Protein AF-A0A2W7B1H5-F1 (afdb_monomer_lite)

Sequence (111 aa):
MESSDCTVLEQVFRESFPDEWGIKVLQALDYAYKETNEYCRSPRFGLSEARDTRSHNVRGIFENQLRIISSQYPGVSAESRFNKKKSSSHTWVKSGSLYLTASSVHGTGSV

Foldseek 3Di:
DPDPVVPPVVVVCCVFDPVVLVVQLVVQLVVLLVVLVVVLPDPPDDPVRSVVCSVVSSQVSSQVSNQVSQVVDPQKHWDWDADPVSPDTWIWIDHDPDIDIPDPDPPPPPD

Secondary structure (DSSP, 8-state):
---TTHHHHHHHHHHHS-HHHHHHHHHHHHHHHHHHHHHHTSTTS-HHHHHHHHHHHHHHHHHHHHHHHHHTSTTEEEEEEE-TTSS-EEEEEEETTEEEE----------

pLDDT: mean 82.93, std 15.9, range [35.22, 96.25]

Structure (mmCIF, N/CA/C/O backbone):
data_AF-A0A2W7B1H5-F1
#
_entry.id   AF-A0A2W7B1H5-F1
#
loop_
_atom_site.group_PDB
_atom_site.id
_atom_site.type_symbol
_atom_site.label_atom_id
_atom_site.label_alt_id
_atom_site.label_comp_id
_atom_site.label_asym_id
_atom_site.label_entity_id
_atom_site.label_seq_id
_atom_site.pdbx_PDB_ins_code
_atom_site.Cartn_x
_atom_site.Cartn_y
_atom_site.Cartn_z
_atom_site.occupancy
_atom_site.B_iso_or_equiv
_atom_site.auth_seq_id
_atom_site.auth_comp_id
_atom_site.auth_asym_id
_atom_site.auth_atom_id
_atom_site.pdbx_PDB_model_num
ATOM 1 N N . MET A 1 1 ? -17.071 -29.356 5.846 1.00 43.56 1 MET A N 1
ATOM 2 C CA . MET A 1 1 ? -16.420 -28.807 7.052 1.00 43.56 1 MET A CA 1
ATOM 3 C C . MET A 1 1 ? -15.779 -27.504 6.622 1.00 43.56 1 MET A C 1
ATOM 5 O O . MET A 1 1 ? -14.685 -27.521 6.074 1.00 43.56 1 MET A O 1
ATOM 9 N N . GLU A 1 2 ? -16.530 -26.411 6.708 1.00 46.38 2 GLU A N 1
ATOM 10 C CA . GLU A 1 2 ? -16.000 -25.080 6.410 1.00 46.38 2 GLU A CA 1
ATOM 11 C C . GLU A 1 2 ? -15.125 -24.639 7.585 1.00 46.38 2 GLU A C 1
ATOM 13 O O . GLU A 1 2 ? -15.465 -24.862 8.747 1.00 46.38 2 GLU A O 1
ATOM 18 N N . SER A 1 3 ? -13.945 -24.120 7.260 1.00 46.28 3 SER A N 1
ATOM 19 C CA . SER A 1 3 ? -12.907 -23.740 8.213 1.00 46.28 3 SER A CA 1
ATOM 20 C C . SER A 1 3 ? -13.407 -22.623 9.136 1.00 46.28 3 SER A C 1
ATOM 22 O O . SER A 1 3 ? -13.576 -21.482 8.707 1.00 46.28 3 SER A O 1
ATOM 24 N N . SER A 1 4 ? -13.629 -22.960 10.409 1.00 55.69 4 SER A N 1
ATOM 25 C CA . SER A 1 4 ? -14.113 -22.057 11.464 1.00 55.69 4 SER A CA 1
ATOM 26 C C . SER A 1 4 ? -13.173 -20.878 11.764 1.00 55.69 4 SER A C 1
ATOM 28 O O . SER A 1 4 ? -13.575 -19.960 12.473 1.00 55.69 4 SER A O 1
ATOM 30 N N . ASP A 1 5 ? -11.946 -20.879 11.241 1.00 53.69 5 ASP A N 1
ATOM 31 C CA . ASP A 1 5 ? -10.948 -19.832 11.501 1.00 53.69 5 ASP A CA 1
ATOM 32 C C . ASP A 1 5 ? -11.095 -18.618 10.571 1.00 53.69 5 ASP A C 1
ATOM 34 O O . ASP A 1 5 ? -10.602 -17.530 10.874 1.00 53.69 5 ASP A O 1
ATOM 38 N N . CYS A 1 6 ? -11.789 -18.776 9.439 1.00 60.09 6 CYS A N 1
ATOM 39 C CA . CYS A 1 6 ? -11.947 -17.701 8.460 1.00 60.09 6 CYS A CA 1
ATOM 40 C C . CYS A 1 6 ? -12.865 -16.574 8.979 1.00 60.09 6 CYS A C 1
ATOM 42 O O . CYS A 1 6 ? -12.676 -15.416 8.621 1.00 60.09 6 CYS A O 1
ATOM 44 N N . THR A 1 7 ? -13.789 -16.883 9.894 1.00 74.50 7 THR A N 1
ATOM 45 C CA . THR A 1 7 ? -14.844 -15.960 10.343 1.00 74.50 7 THR A CA 1
ATOM 46 C C . THR A 1 7 ? -14.377 -14.943 11.388 1.00 74.50 7 THR A C 1
ATOM 48 O O . THR A 1 7 ? -14.787 -13.787 11.330 1.00 74.50 7 THR A O 1
ATOM 51 N N . VAL A 1 8 ? -13.487 -15.323 12.314 1.00 83.50 8 VAL A N 1
ATOM 52 C CA . VAL A 1 8 ? -13.032 -14.425 13.396 1.00 83.50 8 VAL A CA 1
ATOM 53 C C . VAL A 1 8 ? -12.114 -13.328 12.862 1.00 83.50 8 VAL A C 1
ATOM 55 O O . VAL A 1 8 ? -12.296 -12.159 13.188 1.00 83.50 8 VAL A O 1
ATOM 58 N N . LEU A 1 9 ? -11.137 -13.674 12.018 1.00 80.50 9 LEU A N 1
ATOM 59 C CA . LEU A 1 9 ? -10.229 -12.677 11.438 1.00 80.50 9 LEU A CA 1
ATOM 60 C C . LEU A 1 9 ? -10.957 -11.729 10.489 1.00 80.50 9 LEU A C 1
ATOM 62 O O . LEU A 1 9 ? -10.676 -10.533 10.490 1.00 80.50 9 LEU A O 1
ATOM 66 N N . GLU A 1 10 ? -11.899 -12.252 9.704 1.00 83.94 10 GLU A N 1
ATOM 67 C CA . GLU A 1 10 ? -12.744 -11.436 8.841 1.00 83.94 10 GLU A CA 1
ATOM 68 C C . GLU A 1 10 ? -13.595 -10.462 9.661 1.00 83.94 10 GLU A C 1
ATOM 70 O O . GLU A 1 10 ? -13.646 -9.276 9.338 1.00 83.94 10 GLU A O 1
ATOM 75 N N . GLN A 1 11 ? -14.204 -10.931 10.754 1.00 85.69 11 GLN A N 1
ATOM 76 C CA . GLN A 1 11 ? -14.964 -10.076 11.659 1.00 85.69 11 GLN A CA 1
ATOM 77 C C . GLN A 1 11 ? -14.082 -8.978 12.270 1.00 85.69 11 GLN A C 1
ATOM 79 O O . GLN A 1 11 ? -14.422 -7.802 12.164 1.00 85.69 11 GLN A O 1
ATOM 84 N N . VAL A 1 12 ? -12.919 -9.328 12.830 1.00 87.31 12 VAL A N 1
ATOM 85 C CA . VAL A 1 12 ? -11.986 -8.344 13.410 1.00 87.31 12 VAL A CA 1
ATOM 86 C C . VAL A 1 12 ? -11.521 -7.338 12.353 1.00 87.31 12 VAL A C 1
ATOM 88 O O . VAL A 1 12 ? -11.385 -6.147 12.644 1.00 87.31 12 VAL A O 1
ATOM 91 N N . PHE A 1 13 ? -11.290 -7.786 11.118 1.00 88.50 13 PHE A N 1
ATOM 92 C CA . PHE A 1 13 ? -10.929 -6.902 10.016 1.00 88.50 13 PHE A CA 1
ATOM 93 C C . PHE A 1 13 ? -12.058 -5.924 9.684 1.00 88.50 13 PHE A C 1
ATOM 95 O O . PHE A 1 13 ? -11.788 -4.729 9.621 1.00 88.50 13 PHE A O 1
ATOM 102 N N . ARG A 1 14 ? -13.302 -6.397 9.534 1.00 87.25 14 ARG A N 1
ATOM 103 C CA . ARG A 1 14 ? -14.478 -5.552 9.247 1.00 87.25 14 ARG A CA 1
ATOM 104 C C . ARG A 1 14 ? -14.787 -4.563 10.372 1.00 87.25 14 ARG A C 1
ATOM 106 O O . ARG A 1 14 ? -15.207 -3.443 10.110 1.00 87.25 14 ARG A O 1
ATOM 113 N N . GLU A 1 15 ? -14.559 -4.957 11.622 1.00 89.94 15 GLU A N 1
ATOM 114 C CA . GLU A 1 15 ? -14.702 -4.069 12.784 1.00 89.94 15 GLU A CA 1
ATOM 115 C C . GLU A 1 15 ? -13.597 -3.004 12.838 1.00 89.94 15 GLU A C 1
ATOM 117 O O . GLU A 1 15 ? -13.820 -1.892 13.315 1.00 89.94 15 GLU A O 1
ATOM 122 N N . SER A 1 16 ? -12.401 -3.331 12.343 1.00 91.19 16 SER A N 1
ATOM 123 C CA . SER A 1 16 ? -11.252 -2.421 12.356 1.00 91.19 16 SER A CA 1
ATOM 124 C C . SER A 1 16 ? -11.229 -1.494 11.141 1.00 91.19 16 SER A C 1
ATOM 126 O O . SER A 1 16 ? -10.847 -0.334 11.261 1.00 91.19 16 SER A O 1
ATOM 128 N N . PHE A 1 17 ? -11.609 -1.978 9.963 1.00 91.56 17 PHE A N 1
ATOM 129 C CA . PHE A 1 17 ? -11.506 -1.251 8.704 1.00 91.56 17 PHE A CA 1
ATOM 130 C C . PHE A 1 17 ? -12.873 -1.153 8.030 1.00 91.56 17 PHE A C 1
ATOM 132 O O . PHE A 1 17 ? -13.484 -2.186 7.760 1.00 91.56 17 PHE A O 1
ATOM 139 N N . PRO A 1 18 ? -13.336 0.063 7.688 1.00 90.50 18 PRO A N 1
ATOM 140 C CA . PRO A 1 18 ? -14.565 0.227 6.922 1.00 90.50 18 PRO A CA 1
ATOM 141 C C . PRO A 1 18 ? -14.489 -0.506 5.578 1.00 90.50 18 PRO A C 1
ATOM 143 O O . PRO A 1 18 ? -13.464 -0.440 4.896 1.00 90.50 18 PRO A O 1
ATOM 146 N N . ASP A 1 19 ? -15.588 -1.121 5.139 1.00 91.00 19 ASP A N 1
ATOM 147 C CA . ASP A 1 19 ? -15.645 -1.823 3.846 1.00 91.00 19 ASP A CA 1
ATOM 148 C C . ASP A 1 19 ? -15.225 -0.919 2.674 1.00 91.00 19 ASP A C 1
ATOM 150 O O . ASP A 1 19 ? -14.515 -1.347 1.761 1.00 91.00 19 ASP A O 1
ATOM 154 N N . GLU A 1 20 ? -15.593 0.365 2.727 1.00 94.19 20 GLU A N 1
ATOM 155 C CA . GLU A 1 20 ? -15.194 1.351 1.721 1.00 94.19 20 GLU A CA 1
ATOM 156 C C . GLU A 1 20 ? -13.667 1.513 1.646 1.00 94.19 20 GLU A C 1
ATOM 158 O O . GLU A 1 20 ? -13.116 1.578 0.546 1.00 94.19 20 GLU A O 1
ATOM 163 N N . TRP A 1 21 ? -12.968 1.504 2.788 1.00 93.94 21 TRP A N 1
ATOM 164 C CA . TRP A 1 21 ? -11.504 1.534 2.817 1.00 93.94 21 TRP A CA 1
ATOM 165 C C . TRP A 1 21 ? -10.934 0.311 2.092 1.00 93.94 21 TRP A C 1
ATOM 167 O O . TRP A 1 21 ? -10.056 0.455 1.241 1.00 93.94 21 TRP A O 1
ATOM 177 N N . GLY A 1 22 ? -11.482 -0.881 2.353 1.00 92.31 22 GLY A N 1
ATOM 178 C CA . GLY A 1 22 ? -11.075 -2.118 1.681 1.00 92.31 22 GLY A CA 1
ATOM 179 C C . GLY A 1 22 ? -11.251 -2.047 0.161 1.00 92.31 22 GLY A C 1
ATOM 180 O O . GLY A 1 22 ? -10.331 -2.376 -0.590 1.00 92.31 22 GLY A O 1
ATOM 181 N N . ILE A 1 23 ? -12.391 -1.529 -0.305 1.00 94.75 23 ILE A N 1
ATOM 182 C CA . ILE A 1 23 ? -12.657 -1.309 -1.734 1.00 94.75 23 ILE A CA 1
ATOM 183 C C . ILE A 1 23 ? -11.629 -0.342 -2.340 1.00 94.75 23 ILE A C 1
ATOM 185 O O . ILE A 1 23 ? -11.067 -0.631 -3.399 1.00 94.75 23 ILE A O 1
ATOM 189 N N . LYS A 1 24 ? -11.333 0.781 -1.672 1.00 95.94 24 LYS A N 1
ATOM 190 C CA . LYS A 1 24 ? -10.322 1.747 -2.137 1.00 95.94 24 LYS A CA 1
ATOM 191 C C . LYS A 1 24 ? -8.927 1.128 -2.210 1.00 95.94 24 LYS A C 1
ATOM 193 O O . LYS A 1 24 ? -8.196 1.395 -3.162 1.00 95.94 24 LYS A O 1
ATOM 198 N N . VAL A 1 25 ? -8.560 0.273 -1.256 1.00 93.88 25 VAL A N 1
ATOM 199 C CA . VAL A 1 25 ? -7.278 -0.449 -1.271 1.00 93.88 25 VAL A CA 1
ATOM 200 C C . VAL A 1 25 ? -7.183 -1.402 -2.463 1.00 93.88 25 VAL A C 1
ATOM 202 O O . VAL A 1 25 ? -6.151 -1.431 -3.134 1.00 93.88 25 VAL A O 1
ATOM 205 N N . LEU A 1 26 ? -8.254 -2.133 -2.786 1.00 93.94 26 LEU A N 1
ATOM 206 C CA . LEU A 1 26 ? -8.293 -2.993 -3.976 1.00 93.94 26 LEU A CA 1
ATOM 207 C C . LEU A 1 26 ? -8.182 -2.179 -5.274 1.00 93.94 26 LEU A C 1
ATOM 209 O O . LEU A 1 26 ? -7.441 -2.561 -6.179 1.00 93.94 26 LEU A O 1
ATOM 213 N N 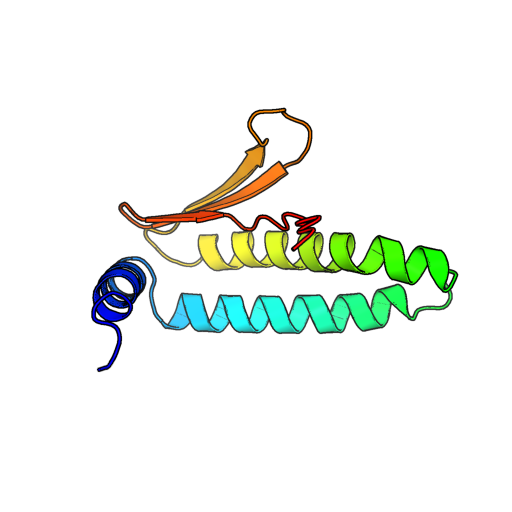. GLN A 1 27 ? -8.851 -1.025 -5.346 1.00 96.25 27 GLN A N 1
ATOM 214 C CA . GLN A 1 27 ? -8.730 -0.098 -6.478 1.00 96.25 27 GLN A CA 1
ATOM 215 C C . GLN A 1 27 ? -7.303 0.451 -6.621 1.00 96.25 27 GLN A C 1
ATOM 217 O O . GLN A 1 27 ? -6.781 0.525 -7.732 1.00 96.25 27 GLN A O 1
ATOM 222 N N . ALA A 1 28 ? -6.642 0.788 -5.511 1.00 94.56 28 ALA A N 1
ATOM 223 C CA . ALA A 1 28 ? -5.246 1.218 -5.515 1.00 94.56 28 ALA A CA 1
ATOM 224 C C . ALA A 1 28 ? -4.287 0.120 -5.988 1.00 94.56 28 ALA A C 1
ATOM 226 O O . ALA A 1 28 ? -3.298 0.420 -6.658 1.00 94.56 28 ALA A O 1
ATOM 227 N N . LEU A 1 29 ? -4.570 -1.141 -5.654 1.00 93.25 29 LEU A N 1
ATOM 228 C CA . LEU A 1 29 ? -3.783 -2.276 -6.124 1.00 93.25 29 LEU A CA 1
ATOM 229 C C . LEU A 1 29 ? -3.914 -2.451 -7.642 1.00 93.25 29 LEU A C 1
ATOM 231 O O . LEU A 1 29 ? -2.900 -2.551 -8.331 1.00 93.25 29 LEU A O 1
ATOM 235 N N . ASP A 1 30 ? -5.141 -2.435 -8.168 1.00 94.88 30 ASP A N 1
ATOM 236 C CA . ASP A 1 30 ? -5.398 -2.503 -9.614 1.00 94.88 30 ASP A CA 1
ATOM 237 C C . ASP A 1 30 ? -4.728 -1.337 -10.363 1.00 94.88 30 ASP A C 1
ATOM 239 O O . ASP A 1 30 ? -4.017 -1.549 -11.348 1.00 94.88 30 ASP A O 1
ATOM 243 N N . TYR A 1 31 ? -4.861 -0.115 -9.838 1.00 95.31 31 TYR A N 1
ATOM 244 C CA . TYR A 1 31 ? -4.175 1.068 -10.360 1.00 95.31 31 TYR A CA 1
ATOM 245 C C . TYR A 1 31 ? -2.652 0.875 -10.413 1.00 95.31 31 TYR A C 1
ATOM 247 O O . TYR A 1 31 ? -2.042 1.071 -11.462 1.00 95.31 31 TYR A O 1
ATOM 255 N N . ALA A 1 32 ? -2.031 0.415 -9.322 1.00 94.62 32 ALA A N 1
ATOM 256 C CA . ALA A 1 32 ? -0.586 0.197 -9.269 1.00 94.62 32 ALA A CA 1
ATOM 257 C C . ALA A 1 32 ? -0.096 -0.817 -10.318 1.00 94.62 32 ALA A C 1
ATOM 259 O O . ALA A 1 32 ? 0.979 -0.636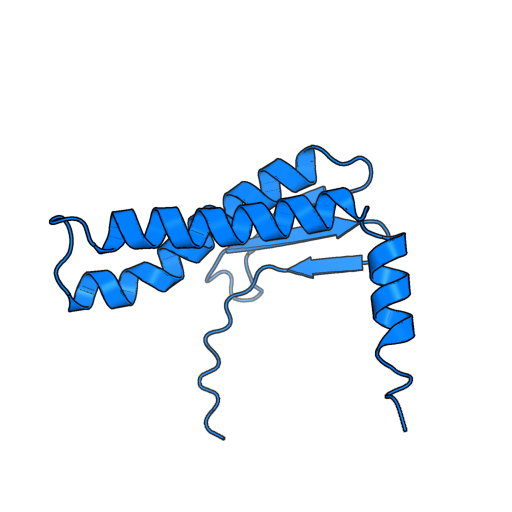 -10.904 1.00 94.62 32 ALA A O 1
ATOM 260 N N . TYR A 1 33 ? -0.882 -1.865 -10.586 1.00 93.44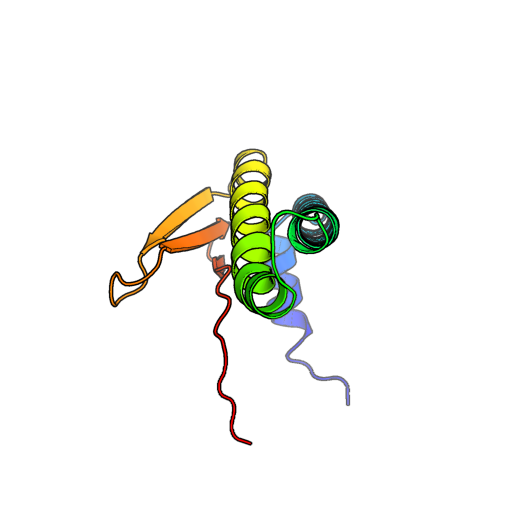 33 TYR A N 1
ATOM 261 C CA . TYR A 1 33 ? -0.582 -2.827 -11.644 1.00 93.44 33 TYR A CA 1
ATOM 262 C C . TYR A 1 33 ? -0.698 -2.220 -13.042 1.00 93.44 33 TYR A C 1
ATOM 264 O O . TYR A 1 33 ? 0.182 -2.470 -13.869 1.00 93.44 33 TYR A O 1
ATOM 272 N N . LYS A 1 34 ? -1.749 -1.440 -13.317 1.00 94.31 34 LYS A N 1
ATOM 273 C CA . LYS A 1 34 ? -1.943 -0.778 -14.618 1.00 94.31 34 LYS A CA 1
ATOM 274 C C . LYS A 1 34 ? -0.808 0.197 -14.915 1.00 94.31 34 LYS A C 1
ATOM 276 O O . LYS A 1 34 ? -0.094 -0.006 -15.895 1.00 94.31 34 LYS A O 1
ATOM 281 N N . GLU A 1 35 ? -0.553 1.128 -14.002 1.00 94.75 35 GLU A N 1
ATOM 282 C CA . GLU A 1 35 ? 0.527 2.115 -14.119 1.00 94.75 35 GLU A CA 1
ATOM 283 C C . GLU A 1 35 ? 1.890 1.451 -14.313 1.00 94.75 35 GLU A C 1
ATOM 285 O O . GLU A 1 35 ? 2.684 1.844 -15.167 1.00 94.75 35 GLU A O 1
ATOM 290 N N . THR A 1 36 ? 2.174 0.389 -13.554 1.00 93.19 36 THR A N 1
ATOM 291 C CA . THR A 1 36 ? 3.461 -0.294 -13.697 1.00 93.19 36 THR A CA 1
ATOM 292 C C . THR A 1 36 ? 3.576 -1.045 -15.015 1.00 93.19 36 THR A C 1
ATOM 294 O O . THR A 1 36 ? 4.656 -1.089 -15.600 1.00 93.19 36 THR A O 1
ATOM 297 N N . ASN A 1 37 ? 2.492 -1.646 -15.504 1.00 90.56 37 ASN A N 1
ATOM 298 C CA . ASN A 1 37 ? 2.516 -2.306 -16.804 1.00 90.56 37 ASN A CA 1
ATOM 299 C C . ASN A 1 37 ? 2.789 -1.305 -17.925 1.00 90.56 37 ASN A C 1
ATOM 301 O O . ASN A 1 37 ? 3.553 -1.629 -18.829 1.00 90.56 37 ASN A O 1
ATOM 305 N N . GLU A 1 38 ? 2.206 -0.112 -17.862 1.00 91.81 38 GLU A N 1
ATOM 306 C CA . GLU A 1 38 ? 2.469 0.960 -18.822 1.00 91.81 38 GLU A CA 1
ATOM 307 C C . GLU A 1 38 ? 3.917 1.457 -18.717 1.00 91.81 38 GLU A C 1
ATOM 309 O O . GLU A 1 38 ? 4.634 1.511 -19.718 1.00 91.81 38 GLU A O 1
ATOM 314 N N . TYR A 1 39 ? 4.393 1.714 -17.497 1.00 89.69 39 TYR A N 1
ATOM 315 C CA . TYR A 1 39 ? 5.748 2.200 -17.244 1.00 89.69 39 TYR A CA 1
ATOM 316 C C . TYR A 1 39 ? 6.836 1.205 -17.676 1.00 89.69 39 TYR A C 1
ATOM 318 O O . TYR A 1 39 ? 7.749 1.564 -18.423 1.00 89.69 39 TYR A O 1
ATOM 326 N N . CYS A 1 40 ? 6.732 -0.061 -17.263 1.00 89.75 40 CYS A N 1
ATOM 327 C CA . CYS A 1 40 ? 7.731 -1.092 -17.559 1.00 89.75 40 CYS A CA 1
ATOM 328 C C . CYS A 1 40 ? 7.664 -1.612 -19.004 1.00 89.75 40 CYS A C 1
ATOM 330 O O . CYS A 1 40 ? 8.620 -2.230 -19.459 1.00 89.75 40 CYS A O 1
ATOM 332 N N . ARG A 1 41 ? 6.566 -1.379 -19.738 1.00 87.81 41 ARG A N 1
ATOM 333 C CA . ARG A 1 41 ? 6.488 -1.654 -21.188 1.00 87.81 41 ARG A CA 1
ATOM 334 C C . ARG A 1 41 ? 6.923 -0.469 -22.046 1.00 87.81 41 ARG A C 1
ATOM 336 O O . ARG A 1 41 ? 6.967 -0.598 -23.268 1.00 87.81 41 ARG A O 1
ATOM 343 N N . SER A 1 42 ? 7.214 0.679 -21.437 1.00 87.75 42 SER A N 1
ATOM 344 C CA . SER A 1 42 ? 7.707 1.836 -22.173 1.00 87.75 42 SER A CA 1
ATOM 345 C C . SER A 1 42 ? 9.091 1.557 -22.783 1.00 87.75 42 SER A C 1
ATOM 347 O O . SER A 1 42 ? 9.842 0.733 -22.255 1.00 87.75 42 SER A O 1
ATOM 349 N N . PRO A 1 43 ? 9.497 2.289 -23.837 1.00 89.56 43 PRO A N 1
ATOM 350 C CA . PRO A 1 43 ? 10.825 2.148 -24.445 1.00 89.56 43 PRO A CA 1
ATOM 351 C C . PRO A 1 43 ? 12.006 2.493 -23.520 1.00 89.56 43 PRO A C 1
ATOM 353 O O . PRO A 1 43 ? 13.152 2.441 -23.955 1.00 89.56 43 PRO A O 1
ATOM 356 N N . ARG A 1 44 ? 11.746 2.898 -22.268 1.00 85.81 44 ARG A N 1
ATOM 357 C CA . ARG A 1 44 ? 12.766 3.299 -21.289 1.00 85.81 44 ARG A CA 1
ATOM 358 C C . ARG A 1 44 ? 13.561 2.124 -20.728 1.00 85.81 44 ARG A C 1
ATOM 360 O O . ARG A 1 44 ? 14.664 2.348 -20.252 1.00 85.81 44 ARG A O 1
ATOM 367 N N . PHE A 1 45 ? 13.005 0.914 -20.769 1.00 86.00 45 PHE A N 1
ATOM 368 C CA . PHE A 1 45 ? 13.594 -0.268 -20.144 1.00 86.00 45 PHE A CA 1
ATOM 369 C C . PHE A 1 45 ? 13.850 -1.367 -21.169 1.00 86.00 45 PHE A C 1
ATOM 371 O O . PHE A 1 45 ? 13.004 -1.659 -22.017 1.00 86.00 45 PHE A O 1
ATOM 378 N N . GLY A 1 46 ? 14.991 -2.045 -21.045 1.00 88.94 46 GLY A N 1
ATOM 379 C CA . GLY A 1 46 ? 15.177 -3.346 -21.688 1.00 88.94 46 GLY A CA 1
ATOM 380 C C . GLY A 1 46 ? 14.286 -4.413 -21.039 1.00 88.94 46 GLY A C 1
ATOM 381 O O . GLY A 1 46 ? 13.891 -4.281 -19.883 1.00 88.94 46 GLY A O 1
ATOM 382 N N . LEU A 1 47 ? 14.003 -5.520 -21.739 1.00 85.12 47 LEU A N 1
ATOM 383 C CA . LEU A 1 47 ? 13.129 -6.595 -21.228 1.00 85.12 47 LEU A CA 1
ATOM 384 C C . LEU A 1 47 ? 13.546 -7.129 -19.843 1.00 85.12 47 LEU A C 1
ATOM 386 O O . LEU A 1 47 ? 12.691 -7.402 -19.000 1.00 85.12 47 LEU A O 1
ATOM 390 N N . SER A 1 48 ? 14.853 -7.276 -19.605 1.00 86.62 48 SER A N 1
ATOM 391 C CA . SER A 1 48 ? 15.381 -7.759 -18.321 1.00 86.62 48 SER A CA 1
ATOM 392 C C . SER A 1 48 ? 15.162 -6.748 -17.193 1.00 86.62 48 SER A C 1
ATOM 394 O O . SER A 1 48 ? 14.699 -7.112 -16.116 1.00 86.62 48 SER A O 1
ATOM 396 N N . GLU A 1 49 ? 15.455 -5.476 -17.454 1.00 86.69 49 GLU A N 1
ATOM 397 C CA . GLU A 1 49 ? 15.313 -4.385 -16.487 1.00 86.69 49 GLU A CA 1
ATOM 398 C C . GLU A 1 49 ? 13.840 -4.108 -16.164 1.00 86.69 49 GLU A C 1
ATOM 400 O O . GLU A 1 49 ? 13.475 -3.922 -15.004 1.00 86.69 49 GLU A O 1
ATOM 405 N N . ALA A 1 50 ? 12.971 -4.176 -17.176 1.00 87.50 50 ALA A N 1
ATOM 406 C CA . ALA A 1 50 ? 11.528 -4.072 -17.020 1.00 87.50 50 ALA A CA 1
ATOM 407 C C . ALA A 1 50 ? 10.978 -5.152 -16.081 1.00 87.50 50 ALA A C 1
ATOM 409 O O . ALA A 1 50 ? 10.127 -4.865 -15.240 1.00 87.50 50 ALA A O 1
ATOM 410 N N . ARG A 1 51 ? 11.460 -6.397 -16.207 1.00 84.50 51 ARG A N 1
ATOM 411 C CA . ARG A 1 51 ? 11.038 -7.515 -15.354 1.00 84.50 51 ARG A CA 1
ATOM 412 C C . ARG A 1 51 ? 11.457 -7.311 -13.899 1.00 84.50 51 ARG A C 1
ATOM 414 O O . ARG A 1 51 ? 10.636 -7.550 -13.017 1.00 84.50 51 ARG A O 1
ATOM 421 N N . ASP A 1 52 ? 12.695 -6.883 -13.674 1.00 85.31 52 ASP A N 1
ATOM 422 C CA . ASP A 1 52 ? 13.247 -6.658 -12.334 1.00 85.31 52 ASP A CA 1
ATOM 423 C C . ASP A 1 52 ? 12.564 -5.468 -11.636 1.00 85.31 52 ASP A C 1
ATOM 425 O O . ASP A 1 52 ? 12.063 -5.575 -10.518 1.00 85.31 52 ASP A O 1
ATOM 429 N N . THR A 1 53 ? 12.395 -4.360 -12.361 1.00 86.81 53 THR A N 1
ATOM 430 C CA . THR A 1 53 ? 11.801 -3.116 -11.842 1.00 86.81 53 THR A CA 1
ATOM 431 C C . THR A 1 53 ? 10.314 -3.257 -11.510 1.00 86.81 53 THR A C 1
ATOM 433 O O . THR A 1 53 ? 9.798 -2.549 -10.642 1.00 86.81 53 THR A O 1
ATOM 436 N N . ARG A 1 54 ? 9.596 -4.173 -12.173 1.00 88.38 54 ARG A N 1
ATOM 437 C CA . ARG A 1 54 ? 8.132 -4.287 -12.085 1.00 88.38 54 ARG A CA 1
ATOM 438 C C . ARG A 1 54 ? 7.629 -4.453 -10.652 1.00 88.38 54 ARG A C 1
ATOM 440 O O . ARG A 1 54 ? 6.716 -3.743 -10.240 1.00 88.38 54 ARG A O 1
ATOM 447 N N . SER A 1 55 ? 8.198 -5.383 -9.887 1.00 86.81 55 SER A N 1
ATOM 448 C CA . SER A 1 55 ? 7.730 -5.673 -8.523 1.00 86.81 55 SER A CA 1
ATOM 449 C C . SER A 1 55 ? 7.970 -4.484 -7.585 1.00 86.81 55 SER A C 1
ATOM 451 O O . SER A 1 55 ? 7.093 -4.123 -6.797 1.00 86.81 55 SER A O 1
ATOM 453 N N . HIS A 1 56 ? 9.121 -3.826 -7.728 1.00 86.88 56 HIS A N 1
ATOM 454 C CA . HIS A 1 56 ? 9.489 -2.638 -6.966 1.00 86.88 56 HIS A CA 1
ATOM 455 C C . HIS A 1 56 ? 8.590 -1.445 -7.294 1.00 86.88 56 HIS A C 1
ATOM 457 O O . HIS A 1 56 ? 8.129 -0.760 -6.381 1.00 86.88 56 HIS A O 1
ATOM 463 N N . ASN A 1 57 ? 8.289 -1.231 -8.575 1.00 89.75 57 ASN A N 1
ATOM 464 C CA . ASN A 1 57 ? 7.460 -0.116 -9.014 1.00 89.75 57 ASN A CA 1
ATOM 465 C C . ASN A 1 57 ? 5.988 -0.290 -8.605 1.00 89.75 57 ASN A C 1
ATOM 467 O O . ASN A 1 57 ? 5.421 0.635 -8.023 1.00 89.75 57 ASN A O 1
ATOM 471 N N . VAL A 1 58 ? 5.402 -1.488 -8.794 1.00 91.69 58 VAL A N 1
ATOM 472 C CA . VAL A 1 58 ? 4.036 -1.792 -8.308 1.00 91.69 58 VAL A CA 1
ATOM 473 C C . VAL A 1 58 ? 3.955 -1.517 -6.814 1.00 91.69 58 VAL A C 1
ATOM 475 O O . VAL A 1 58 ? 3.049 -0.825 -6.352 1.00 91.69 58 VAL A O 1
ATOM 478 N N . ARG A 1 59 ? 4.925 -2.032 -6.053 1.00 88.31 59 ARG A N 1
ATOM 479 C CA . ARG A 1 59 ? 4.963 -1.856 -4.606 1.00 88.31 59 ARG A CA 1
ATOM 480 C C . ARG A 1 59 ? 5.062 -0.385 -4.214 1.00 88.31 59 ARG A C 1
ATOM 482 O O . ARG A 1 59 ? 4.317 0.041 -3.340 1.00 88.31 59 ARG A O 1
ATOM 489 N N . GLY A 1 60 ? 5.947 0.382 -4.850 1.00 89.12 60 GLY A N 1
ATOM 490 C CA . GLY A 1 60 ? 6.123 1.806 -4.563 1.00 89.12 60 GLY A CA 1
ATOM 491 C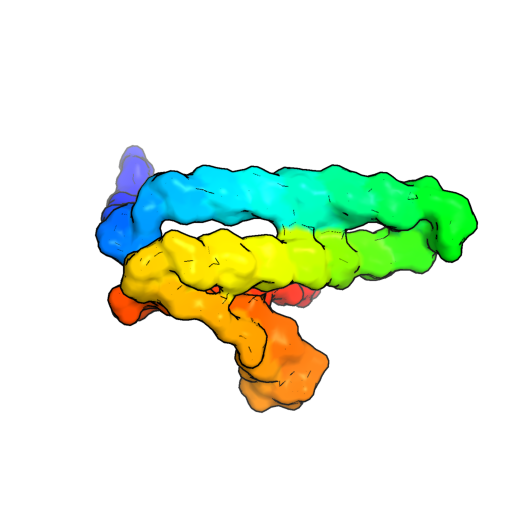 C . GLY A 1 60 ? 4.842 2.611 -4.787 1.00 89.12 60 GLY A C 1
ATOM 492 O O . GLY A 1 60 ? 4.442 3.387 -3.916 1.00 89.12 60 GLY A O 1
ATOM 493 N N . ILE A 1 61 ? 4.159 2.377 -5.914 1.00 92.31 61 ILE A N 1
ATOM 494 C CA . ILE A 1 61 ? 2.884 3.034 -6.228 1.00 92.31 61 ILE A CA 1
ATOM 495 C C . ILE A 1 61 ? 1.807 2.617 -5.222 1.00 92.31 61 ILE A C 1
ATOM 497 O O . ILE A 1 61 ? 1.153 3.481 -4.632 1.00 92.31 61 ILE A O 1
ATOM 501 N N . PHE A 1 62 ? 1.651 1.312 -4.981 1.00 93.19 62 PHE A N 1
ATOM 502 C CA . PHE A 1 62 ? 0.640 0.790 -4.065 1.00 93.19 62 PHE A CA 1
ATOM 503 C C . PHE A 1 62 ? 0.838 1.300 -2.636 1.00 93.19 62 PHE A C 1
ATOM 505 O O . PHE A 1 62 ? -0.098 1.812 -2.031 1.00 93.19 62 PHE A O 1
ATOM 512 N N . GLU A 1 63 ? 2.057 1.226 -2.097 1.00 91.88 63 GLU A N 1
ATOM 513 C CA . GLU A 1 63 ? 2.362 1.698 -0.746 1.00 91.88 63 GLU A CA 1
ATOM 514 C C . GLU A 1 63 ? 2.077 3.191 -0.573 1.00 91.88 63 GLU A C 1
ATOM 516 O O . GLU A 1 63 ? 1.667 3.610 0.513 1.00 91.88 63 GLU A O 1
ATOM 521 N N . ASN A 1 64 ? 2.285 3.990 -1.624 1.00 91.94 64 ASN A N 1
ATOM 522 C CA . ASN A 1 64 ? 1.955 5.406 -1.609 1.00 91.94 64 ASN A CA 1
ATOM 523 C C . ASN A 1 64 ? 0.444 5.648 -1.580 1.00 91.94 64 ASN A C 1
ATOM 525 O O . ASN A 1 64 ? -0.037 6.384 -0.719 1.00 91.94 64 ASN A O 1
ATOM 529 N N . GLN A 1 65 ? -0.302 4.983 -2.463 1.00 94.12 65 GLN A N 1
ATOM 530 C CA . GLN A 1 65 ? -1.763 5.071 -2.492 1.00 94.12 65 GLN A CA 1
ATOM 531 C C . GLN A 1 65 ? -2.386 4.572 -1.187 1.00 94.12 65 GLN A C 1
ATOM 533 O O . GLN A 1 65 ? -3.276 5.217 -0.645 1.00 94.12 65 GLN A O 1
ATOM 538 N N . LEU A 1 66 ? -1.861 3.484 -0.619 1.00 93.56 66 LEU A N 1
ATOM 539 C CA . LEU A 1 66 ? -2.315 2.937 0.655 1.00 93.56 66 LEU A CA 1
ATOM 540 C C . LEU A 1 66 ? -2.194 3.961 1.793 1.00 93.56 66 LEU A C 1
ATOM 542 O O . LEU A 1 66 ? -3.109 4.063 2.610 1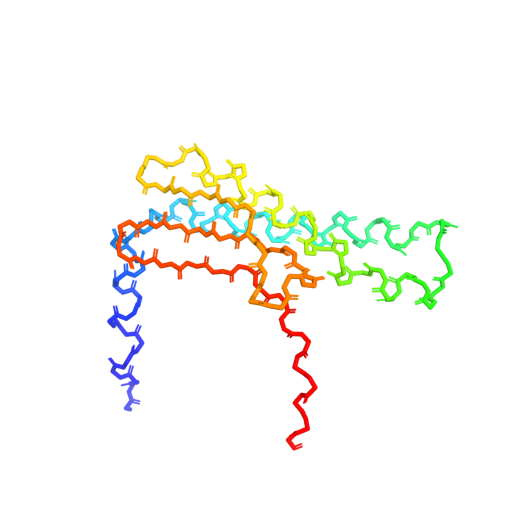.00 93.56 66 LEU A O 1
ATOM 546 N N . ARG A 1 67 ? -1.109 4.750 1.841 1.00 92.81 67 ARG A N 1
ATOM 547 C CA . ARG A 1 67 ? -0.955 5.832 2.832 1.00 92.81 67 ARG A CA 1
ATOM 548 C C . ARG A 1 67 ? -1.958 6.960 2.602 1.00 92.81 67 ARG A C 1
ATOM 550 O O . ARG A 1 67 ? -2.585 7.400 3.561 1.00 92.81 67 ARG A O 1
ATOM 557 N N . ILE A 1 68 ? -2.130 7.392 1.350 1.00 94.00 68 ILE A N 1
ATOM 558 C CA . ILE A 1 68 ? -3.080 8.454 0.979 1.00 94.00 68 ILE A CA 1
ATOM 559 C C . ILE A 1 68 ? -4.504 8.045 1.357 1.00 94.00 68 ILE A C 1
ATOM 561 O O . ILE A 1 68 ? -5.163 8.775 2.091 1.00 94.00 68 ILE A O 1
ATOM 565 N N . ILE A 1 69 ? -4.948 6.861 0.931 1.00 94.75 69 ILE A N 1
ATOM 566 C CA . ILE A 1 69 ? -6.274 6.321 1.248 1.00 94.75 69 ILE A CA 1
ATOM 567 C C . ILE A 1 69 ? -6.446 6.243 2.757 1.00 94.75 69 ILE A C 1
ATOM 569 O O . ILE A 1 69 ? -7.380 6.820 3.290 1.00 94.75 69 ILE A O 1
ATOM 573 N N . SER A 1 70 ? -5.515 5.603 3.466 1.00 94.19 70 SER A N 1
ATOM 574 C CA . SER A 1 70 ? -5.620 5.435 4.919 1.00 94.19 70 SER A CA 1
ATOM 575 C C . SER A 1 70 ? -5.711 6.761 5.676 1.00 94.19 70 SER A C 1
ATOM 577 O O . SER A 1 70 ? -6.433 6.834 6.660 1.00 94.19 70 SER A O 1
ATOM 579 N N . SER A 1 71 ? -5.051 7.825 5.201 1.00 92.81 71 SER A N 1
ATOM 580 C CA . SER A 1 71 ? -5.138 9.156 5.822 1.00 92.81 71 SER A CA 1
ATOM 581 C C . SER A 1 71 ? -6.524 9.812 5.730 1.00 92.81 71 SER A C 1
ATOM 583 O O . SER A 1 71 ? -6.791 10.772 6.449 1.00 92.81 71 SER A O 1
ATOM 585 N N . GLN A 1 72 ? -7.405 9.302 4.863 1.00 94.56 72 GLN A N 1
ATOM 586 C CA . GLN A 1 72 ? -8.760 9.819 4.653 1.00 94.56 72 GLN A CA 1
ATOM 587 C C . GLN A 1 72 ? -9.802 9.164 5.572 1.00 94.56 72 GLN A C 1
ATOM 589 O O . GLN A 1 72 ? -10.933 9.642 5.628 1.00 94.56 72 GLN A O 1
ATOM 594 N N . TYR A 1 73 ? -9.449 8.095 6.296 1.00 93.50 73 TYR A N 1
ATOM 595 C CA . TYR A 1 73 ? -10.386 7.350 7.140 1.00 93.50 73 TYR A CA 1
ATOM 596 C C . TYR A 1 73 ? -10.113 7.605 8.631 1.00 93.50 73 TYR A C 1
ATOM 598 O O . TYR A 1 73 ? -9.027 7.285 9.119 1.00 93.50 73 TYR A O 1
ATOM 606 N N . PRO A 1 74 ? -11.083 8.154 9.390 1.00 91.31 74 PRO A N 1
ATOM 607 C CA . PRO A 1 74 ? -10.930 8.372 10.825 1.00 91.31 74 PRO A CA 1
ATOM 608 C C . PRO A 1 74 ? -10.599 7.081 11.581 1.00 91.31 74 PRO A C 1
ATOM 610 O O . PRO A 1 74 ? -11.187 6.034 11.328 1.00 91.31 74 PRO A O 1
ATOM 613 N N . GLY A 1 75 ? -9.663 7.158 12.529 1.00 89.56 75 GLY A N 1
ATOM 614 C CA . GLY A 1 75 ? -9.227 6.000 13.320 1.00 89.56 75 GLY A CA 1
ATOM 615 C C . GLY A 1 75 ? -8.203 5.099 12.623 1.00 89.56 75 GLY A C 1
ATOM 616 O O . GLY A 1 75 ? -7.582 4.275 13.296 1.00 89.56 75 GLY A O 1
ATOM 617 N N . VAL A 1 76 ? -7.958 5.312 11.325 1.00 93.31 76 VAL A N 1
ATOM 618 C CA . VAL A 1 76 ? -6.898 4.642 10.574 1.00 93.31 76 VAL A CA 1
ATOM 619 C C . VAL A 1 76 ? -5.656 5.533 10.537 1.00 93.31 76 VAL A C 1
ATOM 621 O O . VAL A 1 76 ? -5.724 6.712 10.198 1.00 93.31 76 VAL A O 1
ATOM 624 N N . SER A 1 77 ? -4.492 4.980 10.873 1.00 91.56 77 SER A N 1
ATOM 625 C CA . SER A 1 77 ? -3.205 5.655 10.693 1.00 91.56 77 SER A CA 1
ATOM 626 C C . SER A 1 77 ? -2.304 4.854 9.769 1.00 91.56 77 SER A C 1
ATOM 628 O O . SER A 1 77 ? -2.297 3.626 9.806 1.00 91.56 77 SER A O 1
ATOM 630 N N . ALA A 1 78 ? -1.538 5.543 8.924 1.00 92.12 78 ALA A N 1
ATOM 631 C CA . ALA A 1 78 ? -0.583 4.904 8.033 1.00 92.12 78 ALA A CA 1
ATOM 632 C C . ALA A 1 78 ? 0.741 5.659 7.993 1.00 92.12 78 ALA A C 1
ATOM 634 O O . ALA A 1 78 ? 0.774 6.881 7.870 1.00 92.12 78 ALA A O 1
ATOM 635 N N . GLU A 1 79 ? 1.844 4.923 8.062 1.00 89.44 79 GLU A N 1
ATOM 636 C CA . GLU A 1 79 ? 3.187 5.493 8.089 1.00 89.44 79 GLU A CA 1
ATOM 637 C C . GLU A 1 79 ? 4.203 4.578 7.404 1.00 89.44 79 GLU A C 1
ATOM 639 O O . GLU A 1 79 ? 4.011 3.368 7.276 1.00 89.44 79 GLU A O 1
ATOM 644 N N . SER A 1 80 ? 5.298 5.178 6.943 1.00 87.75 80 SER A N 1
ATOM 645 C CA . SER A 1 80 ? 6.437 4.447 6.397 1.00 87.75 80 SER A CA 1
ATOM 646 C C . SER A 1 80 ? 7.379 4.074 7.537 1.00 87.75 80 SER A C 1
ATOM 648 O O . SER A 1 80 ? 7.934 4.953 8.195 1.00 87.75 80 SER A O 1
ATOM 650 N N . ARG A 1 81 ? 7.568 2.775 7.779 1.00 85.31 81 ARG A N 1
ATOM 651 C CA . ARG A 1 81 ? 8.466 2.268 8.824 1.00 85.31 81 ARG A CA 1
ATOM 652 C C . ARG A 1 81 ? 9.533 1.360 8.246 1.00 85.31 81 ARG A C 1
ATOM 654 O O . ARG A 1 81 ? 9.275 0.558 7.353 1.00 85.31 81 ARG A O 1
ATOM 661 N N . PHE A 1 82 ? 10.739 1.463 8.794 1.00 82.44 82 PHE A N 1
ATOM 662 C CA . PHE A 1 82 ? 11.821 0.541 8.476 1.00 82.44 82 PHE A CA 1
ATOM 663 C C . PHE A 1 82 ? 11.548 -0.851 9.043 1.00 82.44 82 PHE A C 1
ATOM 665 O O . PHE A 1 82 ? 11.033 -1.001 10.153 1.00 82.44 82 PHE A O 1
ATOM 672 N N . ASN A 1 83 ? 11.960 -1.878 8.303 1.00 78.12 83 ASN A N 1
ATOM 673 C CA . ASN A 1 83 ? 12.038 -3.227 8.843 1.00 78.12 83 ASN A CA 1
ATOM 674 C C . ASN A 1 83 ? 13.088 -3.309 9.974 1.00 78.12 83 ASN A C 1
ATOM 676 O O . ASN A 1 83 ? 13.930 -2.424 10.142 1.00 78.12 83 ASN A O 1
ATOM 680 N N . LYS A 1 84 ? 13.085 -4.408 10.743 1.00 77.38 84 LYS A N 1
ATOM 681 C CA . LYS A 1 84 ? 14.010 -4.602 11.880 1.00 77.38 84 LYS A CA 1
ATOM 682 C C . LYS A 1 84 ? 15.492 -4.459 11.492 1.00 77.38 84 LYS A C 1
ATOM 684 O O . LYS A 1 84 ? 16.293 -4.011 12.304 1.00 77.38 84 LYS A O 1
ATOM 689 N N . LYS A 1 85 ? 15.850 -4.823 10.254 1.00 81.31 85 LYS A N 1
ATOM 690 C CA . LYS A 1 85 ? 17.215 -4.727 9.708 1.00 81.31 85 LYS A CA 1
ATOM 691 C C . LYS A 1 85 ? 17.551 -3.342 9.130 1.00 81.31 85 LYS A C 1
ATOM 693 O O . LYS A 1 85 ? 18.672 -3.147 8.679 1.00 81.31 85 LYS A O 1
ATOM 698 N N . LYS A 1 86 ? 16.598 -2.401 9.116 1.00 80.88 86 LYS A N 1
ATOM 699 C CA . LYS A 1 86 ? 16.680 -1.074 8.482 1.00 80.88 86 LYS A CA 1
ATOM 700 C C . LYS A 1 86 ? 17.109 -1.094 7.008 1.00 80.88 86 LYS A C 1
ATOM 702 O O . LYS A 1 86 ? 17.622 -0.105 6.502 1.00 80.88 86 LYS A O 1
ATOM 707 N N . SER A 1 87 ? 16.881 -2.205 6.309 1.00 76.44 87 SER A N 1
ATOM 708 C CA . SER A 1 87 ? 17.277 -2.377 4.904 1.00 76.44 87 SER A CA 1
ATOM 709 C C . SER A 1 87 ? 16.204 -1.907 3.923 1.00 76.44 87 SER A C 1
ATOM 711 O O . SER A 1 87 ? 16.469 -1.735 2.737 1.00 76.44 87 SER A O 1
ATOM 713 N N . SER A 1 88 ? 14.961 -1.773 4.388 1.00 73.12 88 SER A N 1
ATOM 714 C CA . SER A 1 88 ? 13.814 -1.395 3.563 1.00 73.12 88 SER A CA 1
ATOM 715 C C . SER A 1 88 ? 12.747 -0.735 4.428 1.00 73.12 88 SER A C 1
ATOM 717 O O . SER A 1 88 ? 12.557 -1.129 5.583 1.00 73.12 88 SER A O 1
ATOM 719 N N . SER A 1 89 ? 12.055 0.256 3.873 1.00 80.38 89 SER A N 1
ATOM 720 C CA . SER A 1 89 ? 10.829 0.817 4.438 1.00 80.38 89 SER A CA 1
ATOM 721 C C . SER A 1 89 ? 9.603 0.085 3.891 1.00 80.38 89 SER A C 1
ATOM 723 O O . SER A 1 89 ? 9.664 -0.507 2.814 1.00 80.38 89 SER A O 1
ATOM 725 N N . HIS A 1 90 ? 8.516 0.083 4.658 1.00 82.44 90 HIS A N 1
ATOM 726 C CA . HIS A 1 90 ? 7.223 -0.507 4.316 1.00 82.44 90 HIS A CA 1
ATOM 727 C C . HIS A 1 90 ? 6.099 0.390 4.830 1.00 82.44 90 HIS A C 1
ATOM 729 O O . HIS A 1 90 ? 6.254 1.034 5.873 1.00 82.44 90 HIS A O 1
ATOM 735 N N . THR A 1 91 ? 4.949 0.384 4.154 1.00 88.19 91 THR A N 1
ATOM 736 C CA . THR A 1 91 ? 3.740 1.003 4.709 1.00 88.19 91 THR A CA 1
ATOM 737 C C . THR A 1 91 ? 3.158 0.116 5.801 1.00 88.19 91 THR A C 1
ATOM 739 O O . THR A 1 91 ? 2.817 -1.049 5.579 1.00 88.19 91 THR A O 1
ATOM 742 N N . TRP A 1 92 ? 3.024 0.706 6.977 1.00 89.94 92 TRP A N 1
ATOM 743 C CA . TRP A 1 92 ? 2.317 0.164 8.118 1.00 89.94 92 TRP A CA 1
ATOM 744 C C . TRP A 1 92 ? 0.986 0.896 8.247 1.00 89.94 92 TRP A C 1
ATOM 746 O O . TRP A 1 92 ? 0.973 2.123 8.178 1.00 89.94 92 TRP A O 1
ATOM 756 N N . VAL A 1 93 ? -0.109 0.157 8.410 1.00 91.44 93 VAL A N 1
ATOM 757 C CA . VAL A 1 93 ? -1.454 0.707 8.607 1.00 91.44 93 VAL A CA 1
ATOM 758 C C . VAL A 1 93 ? -2.031 0.143 9.898 1.00 91.44 93 VAL A C 1
ATOM 760 O O . VAL A 1 93 ? -2.016 -1.068 10.104 1.00 91.44 93 VAL A O 1
ATOM 763 N N . LYS A 1 94 ? -2.548 1.006 10.765 1.00 92.62 94 LYS A N 1
ATOM 764 C CA . LYS A 1 94 ? -3.211 0.636 12.013 1.00 92.62 94 LYS A CA 1
ATOM 765 C C . LYS A 1 94 ? -4.651 1.106 11.988 1.00 92.62 94 LYS A C 1
ATOM 767 O O . LYS 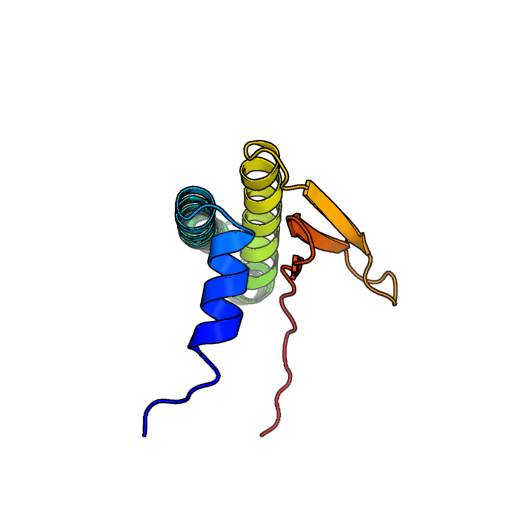A 1 94 ? -4.901 2.253 11.638 1.00 92.62 94 LYS A O 1
ATOM 772 N N . SER A 1 95 ? -5.553 0.264 12.475 1.00 92.69 95 SER A N 1
ATOM 773 C CA . SER A 1 95 ? -6.864 0.697 12.943 1.00 92.69 95 SER A CA 1
ATOM 774 C C . SER A 1 95 ? -7.234 -0.077 14.202 1.00 92.69 95 SER A C 1
ATOM 776 O O . SER A 1 95 ? -7.160 -1.305 14.227 1.00 92.69 95 SER A O 1
ATOM 778 N N . GLY A 1 96 ? -7.547 0.637 15.286 1.00 87.31 96 GLY A N 1
ATOM 779 C CA . GLY A 1 96 ? -7.778 0.019 16.594 1.00 87.31 96 GLY A CA 1
ATOM 780 C C . GLY A 1 96 ? -6.590 -0.836 17.061 1.00 87.31 96 GLY A C 1
ATOM 781 O O . GLY A 1 96 ? -5.480 -0.328 17.262 1.00 87.31 96 GLY A O 1
ATOM 782 N N . SER A 1 97 ? -6.831 -2.133 17.256 1.00 84.44 97 SER A N 1
ATOM 783 C CA . SER A 1 97 ? -5.829 -3.137 17.641 1.00 84.44 97 SER A CA 1
ATOM 784 C C . SER A 1 97 ? -5.199 -3.868 16.451 1.00 84.44 97 SER A C 1
ATOM 786 O O . SER A 1 97 ? -4.225 -4.598 16.648 1.00 84.44 97 SER A O 1
ATOM 788 N N . LEU A 1 98 ? -5.722 -3.680 15.235 1.00 87.94 98 LEU A N 1
ATOM 789 C CA . LEU A 1 98 ? -5.264 -4.395 14.054 1.00 87.94 98 LEU A CA 1
ATOM 790 C C . LEU A 1 98 ? -4.183 -3.609 13.314 1.00 87.94 98 LEU A C 1
ATOM 792 O O . LEU A 1 98 ? -4.263 -2.393 13.123 1.00 87.94 98 LEU A O 1
ATOM 796 N N . TYR A 1 99 ? -3.167 -4.349 12.884 1.00 86.94 99 TYR A N 1
ATOM 797 C CA . TYR A 1 99 ? -2.012 -3.828 12.175 1.00 86.94 99 TYR A CA 1
ATOM 798 C C . TYR A 1 99 ? -1.835 -4.576 10.859 1.00 86.94 99 TYR A C 1
ATOM 800 O O . TYR A 1 99 ? -1.663 -5.793 10.844 1.00 86.94 99 TYR A O 1
ATOM 808 N N . LEU A 1 100 ? -1.836 -3.832 9.759 1.00 86.38 100 LEU A N 1
ATOM 809 C CA . LEU A 1 100 ? -1.558 -4.327 8.420 1.00 86.38 100 LEU A CA 1
ATOM 810 C C . LEU A 1 100 ? -0.194 -3.816 7.973 1.00 86.38 100 LEU A C 1
ATOM 812 O O . LEU A 1 100 ? 0.174 -2.664 8.207 1.00 86.38 100 LEU A O 1
ATOM 816 N N . THR A 1 101 ? 0.565 -4.673 7.298 1.00 79.25 101 THR A N 1
ATOM 817 C CA . THR A 1 101 ? 1.834 -4.276 6.686 1.00 79.25 101 THR A CA 1
ATOM 818 C C . THR A 1 101 ? 1.835 -4.674 5.224 1.00 79.25 101 THR A C 1
ATOM 820 O O . THR A 1 101 ? 1.616 -5.836 4.885 1.00 79.25 101 THR A O 1
ATOM 823 N N . ALA A 1 102 ? 2.100 -3.710 4.346 1.00 68.00 102 ALA A N 1
ATOM 824 C CA . ALA A 1 102 ? 2.377 -3.999 2.949 1.00 68.00 102 ALA A CA 1
ATOM 825 C C . ALA A 1 102 ? 3.841 -4.445 2.849 1.00 68.00 102 ALA A C 1
ATOM 827 O O . ALA A 1 102 ? 4.763 -3.638 2.728 1.00 68.00 102 ALA A O 1
ATOM 828 N N . SER A 1 103 ? 4.080 -5.749 2.966 1.00 60.62 103 SER A N 1
ATOM 829 C CA . SER A 1 103 ? 5.400 -6.327 2.734 1.00 60.62 103 SER A CA 1
ATOM 830 C C . SER A 1 103 ? 5.351 -7.234 1.512 1.00 60.62 103 SER A C 1
ATOM 832 O O . SER A 1 103 ? 4.669 -8.252 1.510 1.00 60.62 103 SER A O 1
ATOM 834 N N . SER A 1 104 ? 6.087 -6.886 0.450 1.00 46.25 104 SER A N 1
ATOM 835 C CA . SER A 1 104 ? 6.443 -7.895 -0.548 1.00 46.25 104 SER A CA 1
ATOM 836 C C . SER A 1 104 ? 7.616 -8.685 0.024 1.00 46.25 104 SER A C 1
ATOM 838 O O . SER A 1 104 ? 8.782 -8.317 -0.150 1.00 46.25 104 SER A O 1
ATOM 840 N N . VAL A 1 105 ? 7.330 -9.748 0.765 1.00 42.28 105 VAL A N 1
ATOM 841 C CA . VAL A 1 105 ? 8.357 -10.755 1.007 1.00 42.28 105 VAL A CA 1
ATOM 842 C C . VAL A 1 105 ? 8.490 -11.498 -0.316 1.00 42.28 105 VAL A C 1
ATOM 844 O O . VAL A 1 105 ? 7.570 -12.203 -0.723 1.00 42.28 105 VAL A O 1
ATOM 847 N N . HIS A 1 106 ? 9.604 -11.310 -1.027 1.00 41.53 106 HIS A N 1
ATOM 848 C CA . HIS A 1 106 ? 10.025 -12.316 -1.996 1.00 41.53 106 HIS A CA 1
ATOM 849 C C . HIS A 1 106 ? 10.311 -13.567 -1.169 1.00 41.53 106 HIS A C 1
ATOM 851 O O . HIS A 1 106 ? 11.393 -13.724 -0.609 1.00 41.53 106 HIS A O 1
ATOM 857 N N . GLY A 1 107 ? 9.295 -14.407 -0.996 1.00 38.88 107 GLY A N 1
ATOM 858 C CA . GLY A 1 107 ? 9.500 -15.748 -0.504 1.00 38.88 107 GLY A CA 1
ATOM 859 C C . GLY A 1 107 ? 10.274 -16.480 -1.584 1.00 38.88 107 GLY A C 1
ATOM 860 O O . GLY A 1 107 ? 9.692 -16.905 -2.576 1.00 38.88 107 GLY A O 1
ATOM 861 N N . THR A 1 108 ? 11.578 -16.657 -1.397 1.00 42.25 108 THR A N 1
ATOM 862 C CA . THR A 1 108 ? 12.267 -17.831 -1.935 1.00 42.25 108 THR A CA 1
ATOM 863 C C . THR A 1 108 ? 11.715 -19.045 -1.187 1.00 42.25 108 THR A C 1
ATOM 865 O O . THR A 1 108 ? 12.367 -19.605 -0.311 1.00 42.25 108 THR A O 1
ATOM 868 N N . GLY A 1 109 ? 10.446 -19.365 -1.433 1.00 35.22 109 GLY A N 1
ATOM 869 C CA . GLY A 1 109 ? 9.818 -20.585 -0.969 1.00 35.22 109 GLY A CA 1
ATOM 870 C C . GLY A 1 109 ? 10.285 -21.694 -1.887 1.00 35.22 109 GLY A C 1
ATOM 871 O O . GLY A 1 109 ? 9.616 -22.007 -2.864 1.00 35.22 109 GLY A O 1
ATOM 872 N N . SER A 1 110 ? 11.463 -22.240 -1.604 1.00 35.53 110 SER A N 1
ATOM 873 C CA . SER A 1 110 ? 11.734 -23.634 -1.917 1.00 35.53 110 SER A CA 1
ATOM 874 C C . SER A 1 110 ? 10.732 -24.450 -1.100 1.00 35.53 110 SER A C 1
ATOM 876 O O . SER A 1 110 ? 10.868 -24.551 0.121 1.00 35.53 110 SER A O 1
ATOM 878 N N . VAL A 1 111 ? 9.698 -24.947 -1.775 1.00 35.50 111 VAL A N 1
ATOM 879 C CA . VAL A 1 111 ? 8.894 -26.086 -1.326 1.00 35.50 111 VAL A CA 1
ATOM 880 C C . VAL A 1 111 ? 9.261 -27.251 -2.225 1.00 35.50 111 VAL A C 1
ATOM 882 O O . VAL A 1 111 ? 9.298 -27.025 -3.456 1.00 35.50 111 VAL A O 1
#

Radius of gyration: 16.44 Å; chains: 1; bounding box: 34×39×42 Å